Protein AF-A0A369JVW0-F1 (afdb_monomer)

Organism: Hypsizygus marmoreus (NCBI:txid39966)

Sequence (155 aa):
MKMRDWEKFATFSVRFEAEAYETGWNYPALLWALRRALPDRITDILRIAPNPPDYEGFKDLVAQIDRKYWEDKMAEEGDSWRSKWNNPTQKADQRKPVPGAGPSTNRNAKLNTADTEEEQDTQESTLNAVETQEGGRPWIRIPPEEKERRRKEGS

Mean predicted aligned error: 19.98 Å

Nearest PDB structures (foldseek):
  7lga-assembly1_B  TM=9.186E-01  e=9.788E-03  Homo sapiens
  7lga-assembly2_D  TM=9.118E-01  e=1.798E-02  Homo sapiens

Radius of gyration: 30.53 Å; Cα contacts (8 Å, |Δi|>4): 41; chains: 1; bounding box: 72×62×72 Å

Secondary structure (DSSP, 8-state):
----TTS-HHHHHHHHHHHHHHHT--HHHHHHHHHHHS-HHHHHHHTTS---SSHHHHHHHHHHHHHHHHHHHHHHHHHHHHHHH----------PPPP----------------------------------SS--------HHHHHHHHHTT-

Structure (mmCIF, N/CA/C/O backbone):
data_AF-A0A369JVW0-F1
#
_entry.id   AF-A0A369JVW0-F1
#
loop_
_atom_site.group_PDB
_atom_site.id
_atom_site.type_sym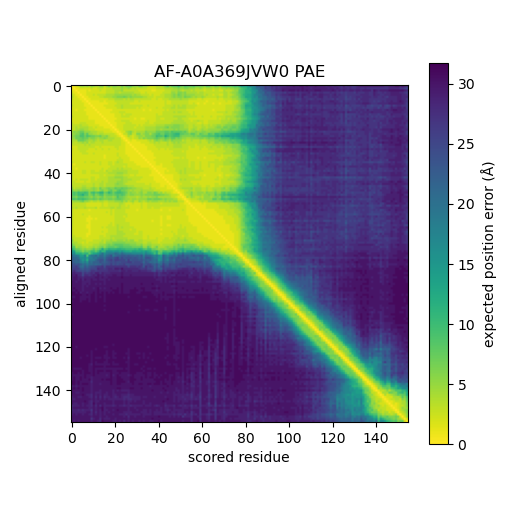bol
_atom_site.label_atom_id
_atom_site.label_alt_id
_atom_site.label_comp_id
_atom_site.label_asym_id
_atom_site.label_entity_id
_atom_site.label_seq_id
_atom_site.pdbx_PDB_ins_code
_atom_site.Cartn_x
_atom_site.Cartn_y
_atom_site.Cartn_z
_atom_site.occupancy
_atom_site.B_iso_or_equiv
_atom_site.auth_seq_id
_atom_site.auth_comp_id
_atom_site.auth_asym_id
_atom_site.auth_atom_id
_atom_site.pdbx_PDB_model_num
ATOM 1 N N . MET A 1 1 ? -11.432 -8.113 3.630 1.00 87.19 1 MET A N 1
ATOM 2 C CA . MET A 1 1 ? -11.089 -7.390 2.386 1.00 87.19 1 MET A CA 1
ATOM 3 C C . MET A 1 1 ? -9.778 -7.906 1.776 1.00 87.19 1 MET A C 1
ATOM 5 O O . MET A 1 1 ? -8.920 -8.339 2.538 1.00 87.19 1 MET A O 1
ATOM 9 N N . LYS A 1 2 ? -9.609 -7.882 0.444 1.00 92.31 2 LYS A N 1
ATOM 10 C CA . LYS A 1 2 ? -8.325 -8.143 -0.245 1.00 92.31 2 LYS A CA 1
ATOM 11 C C . LYS A 1 2 ? -8.115 -7.151 -1.393 1.00 92.31 2 LYS A C 1
ATOM 13 O O . LYS A 1 2 ? -9.087 -6.771 -2.047 1.00 92.31 2 LYS A O 1
ATOM 18 N N . MET A 1 3 ? -6.867 -6.758 -1.620 1.00 94.62 3 MET A N 1
ATOM 19 C CA . MET A 1 3 ? -6.435 -5.944 -2.754 1.00 94.62 3 MET A CA 1
ATOM 20 C C . MET A 1 3 ? -6.351 -6.810 -4.016 1.00 94.62 3 MET A C 1
ATOM 22 O O . MET A 1 3 ? -5.957 -7.974 -3.949 1.00 94.62 3 MET A O 1
ATOM 26 N N . ARG A 1 4 ? -6.752 -6.259 -5.165 1.00 93.31 4 ARG A N 1
ATOM 27 C CA . ARG A 1 4 ? -6.701 -6.968 -6.456 1.00 93.31 4 ARG A CA 1
ATOM 28 C C . ARG A 1 4 ? -5.332 -6.819 -7.125 1.00 93.31 4 ARG A C 1
ATOM 30 O O . ARG A 1 4 ? -4.690 -5.781 -6.994 1.00 93.31 4 ARG A O 1
ATOM 37 N N . ASP A 1 5 ? -4.954 -7.795 -7.950 1.00 90.12 5 ASP A N 1
ATOM 38 C CA . ASP A 1 5 ? -3.657 -7.832 -8.655 1.00 90.12 5 ASP A CA 1
ATOM 39 C C . ASP A 1 5 ? -3.462 -6.759 -9.734 1.00 90.12 5 ASP A C 1
ATOM 41 O O . ASP A 1 5 ? -2.391 -6.646 -10.312 1.00 90.12 5 ASP A O 1
ATOM 45 N N . TRP A 1 6 ? -4.468 -5.950 -10.033 1.00 90.81 6 TRP A N 1
ATOM 46 C CA . TRP A 1 6 ? -4.370 -4.818 -10.964 1.00 90.81 6 TRP A CA 1
ATOM 47 C C . TRP A 1 6 ? -4.733 -3.491 -10.292 1.00 90.81 6 TRP A C 1
ATOM 49 O O . TRP A 1 6 ? -4.632 -2.427 -10.894 1.00 90.81 6 TRP A O 1
ATOM 59 N N . GLU A 1 7 ? -5.168 -3.542 -9.035 1.00 94.38 7 GLU A N 1
ATOM 60 C CA . GLU A 1 7 ? -5.535 -2.362 -8.265 1.00 94.38 7 GLU A CA 1
ATOM 61 C C . GLU A 1 7 ? -4.269 -1.692 -7.726 1.00 94.38 7 GLU A C 1
ATOM 63 O O . GLU A 1 7 ? -3.301 -2.370 -7.378 1.00 94.38 7 GLU A O 1
ATOM 68 N N . LYS A 1 8 ? -4.264 -0.357 -7.679 1.00 94.81 8 LYS A N 1
ATOM 69 C CA . LYS A 1 8 ? -3.187 0.426 -7.062 1.00 94.81 8 LYS A CA 1
ATOM 70 C C . LYS A 1 8 ? -3.413 0.526 -5.561 1.00 94.81 8 LYS A C 1
ATOM 72 O O . LYS A 1 8 ? -4.556 0.672 -5.113 1.00 94.81 8 LYS A O 1
ATOM 77 N N . PHE A 1 9 ? -2.331 0.514 -4.791 1.00 95.62 9 PHE A N 1
ATOM 78 C CA . PHE A 1 9 ? -2.403 0.540 -3.333 1.00 95.62 9 PHE A CA 1
ATOM 79 C C . PHE A 1 9 ? -3.137 1.778 -2.813 1.00 95.62 9 PHE A C 1
ATOM 81 O O . PHE A 1 9 ? -3.965 1.647 -1.925 1.00 95.62 9 PHE A O 1
ATOM 88 N N . ALA A 1 10 ? -2.933 2.948 -3.426 1.00 93.56 10 ALA A N 1
ATOM 89 C CA . ALA A 1 10 ? -3.615 4.186 -3.036 1.00 93.56 10 ALA A CA 1
ATOM 90 C C . ALA A 1 10 ? -5.153 4.094 -3.111 1.00 93.56 10 ALA A C 1
ATOM 92 O O . ALA A 1 10 ? -5.860 4.682 -2.300 1.00 93.56 10 ALA A O 1
ATOM 93 N N . THR A 1 11 ? -5.695 3.348 -4.077 1.00 94.81 11 THR A N 1
ATOM 94 C CA . THR A 1 11 ? -7.147 3.134 -4.182 1.00 94.81 11 THR A CA 1
ATOM 95 C C . THR A 1 11 ? -7.628 2.131 -3.139 1.00 94.81 11 THR A C 1
ATOM 97 O O . THR A 1 11 ? -8.687 2.307 -2.536 1.00 94.81 11 THR A O 1
ATOM 100 N N . PHE A 1 12 ? -6.844 1.077 -2.916 1.00 95.69 12 PHE A N 1
ATOM 101 C CA . PHE A 1 12 ? -7.140 0.074 -1.905 1.00 95.69 12 PHE A CA 1
ATOM 102 C C . PHE A 1 12 ? -7.084 0.655 -0.482 1.00 95.69 12 PHE A C 1
ATOM 104 O O . PHE A 1 12 ? -7.985 0.376 0.305 1.00 95.69 12 PHE A O 1
ATOM 111 N N . SER A 1 13 ? -6.093 1.496 -0.166 1.00 94.56 13 SER A N 1
ATOM 112 C CA . SER A 1 13 ? -5.873 2.049 1.175 1.00 94.56 13 SER A CA 1
ATOM 113 C C . SER A 1 13 ? -7.050 2.895 1.650 1.00 94.56 13 SER A C 1
ATOM 115 O O . SER A 1 13 ? -7.499 2.713 2.772 1.00 94.56 13 SER A O 1
ATOM 117 N N . VAL A 1 14 ? -7.622 3.735 0.781 1.00 93.81 14 VAL A N 1
ATOM 118 C CA . VAL A 1 14 ? -8.811 4.543 1.110 1.00 93.81 14 VAL A CA 1
ATOM 119 C C . VAL A 1 14 ? -9.999 3.654 1.481 1.00 93.81 14 VAL A C 1
ATOM 121 O O . VAL A 1 14 ? -10.697 3.912 2.458 1.00 93.81 14 VAL A O 1
ATOM 124 N N . ARG A 1 15 ? -10.228 2.580 0.717 1.00 93.81 15 ARG A N 1
ATOM 125 C CA . ARG A 1 15 ? -11.334 1.651 0.983 1.00 93.81 15 ARG A CA 1
ATOM 126 C C . ARG A 1 15 ? -11.088 0.833 2.254 1.00 93.81 15 ARG A C 1
ATOM 128 O O . ARG A 1 15 ? -12.022 0.595 3.008 1.00 93.81 15 ARG A O 1
ATOM 135 N N . PHE A 1 16 ? -9.845 0.413 2.477 1.00 93.81 16 PHE A N 1
ATOM 136 C CA . PHE A 1 16 ? -9.443 -0.320 3.673 1.00 93.81 16 PHE A CA 1
ATOM 137 C C . PHE A 1 16 ? -9.597 0.535 4.935 1.00 93.81 16 PHE A C 1
ATOM 139 O O . PHE A 1 16 ? -10.113 0.057 5.938 1.00 93.81 16 PHE A O 1
ATOM 146 N N . GLU A 1 17 ? -9.203 1.807 4.878 1.00 92.12 17 GLU A N 1
ATOM 147 C CA . GLU A 1 17 ? -9.353 2.743 5.994 1.00 92.12 17 GLU A CA 1
ATOM 148 C C . GLU A 1 17 ? -10.820 3.068 6.275 1.00 92.12 17 GLU A C 1
ATOM 150 O O . GLU A 1 17 ? -11.216 3.101 7.436 1.00 92.12 17 GLU A O 1
ATOM 155 N N . ALA A 1 18 ? -11.652 3.221 5.243 1.00 91.88 18 ALA A N 1
ATOM 156 C CA . ALA A 1 18 ? -13.094 3.376 5.432 1.00 91.88 18 ALA A CA 1
ATOM 157 C C . ALA A 1 18 ? -13.700 2.195 6.221 1.00 91.88 18 ALA A C 1
ATOM 159 O O . ALA A 1 18 ? -14.437 2.409 7.179 1.00 91.88 18 ALA A O 1
ATOM 160 N N . GLU A 1 19 ? -13.320 0.956 5.889 1.00 89.75 19 GLU A N 1
ATOM 161 C CA . GLU A 1 19 ? -13.763 -0.255 6.603 1.00 89.75 19 GLU A CA 1
ATOM 162 C C . GLU A 1 19 ? -13.148 -0.353 8.019 1.00 89.75 19 GLU A C 1
ATOM 164 O O . GLU A 1 19 ? -13.786 -0.810 8.972 1.00 89.75 19 GLU A O 1
ATOM 169 N N . ALA A 1 20 ? -11.918 0.134 8.202 1.00 89.69 20 ALA A N 1
ATOM 170 C CA . ALA A 1 20 ? -11.269 0.220 9.510 1.00 89.69 20 ALA A CA 1
ATOM 171 C C . ALA A 1 20 ? -12.021 1.140 10.485 1.00 89.69 20 ALA A C 1
ATOM 173 O O . ALA A 1 20 ? -12.165 0.801 11.664 1.00 89.69 20 ALA A O 1
ATOM 174 N N . TYR A 1 21 ? -12.528 2.277 9.998 1.00 88.00 21 TYR A N 1
ATOM 175 C CA . TYR A 1 21 ? -13.316 3.203 10.813 1.00 88.00 21 TYR A CA 1
ATOM 176 C C . TYR A 1 21 ? -14.634 2.587 11.291 1.00 88.00 21 TYR A C 1
ATOM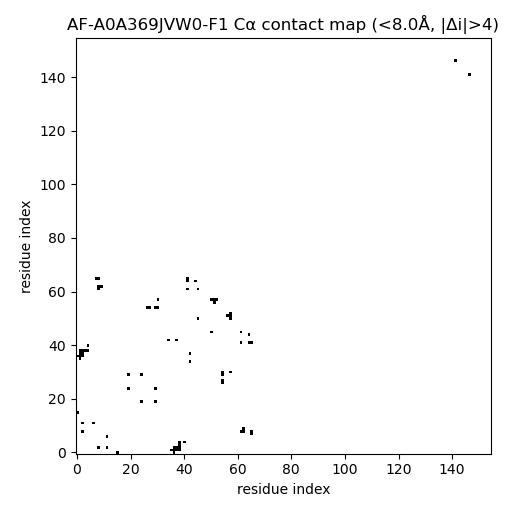 178 O O . TYR A 1 21 ? -15.043 2.838 12.423 1.00 88.00 21 TYR A O 1
ATOM 186 N N . GLU A 1 22 ? -15.276 1.749 10.476 1.00 88.56 22 GLU A N 1
ATOM 187 C CA . GLU A 1 22 ? -16.527 1.076 10.850 1.00 88.56 22 GLU A CA 1
ATOM 188 C C . GLU A 1 22 ? -16.312 -0.045 11.877 1.00 88.56 22 GLU A C 1
ATOM 190 O O . GLU A 1 22 ? -17.171 -0.304 12.720 1.00 88.56 22 GLU A O 1
ATOM 195 N N . THR A 1 23 ? -15.158 -0.713 11.827 1.00 85.44 23 THR A N 1
ATOM 196 C CA . THR A 1 23 ? -14.858 -1.880 12.673 1.00 85.44 23 THR A CA 1
ATOM 197 C C . THR A 1 23 ? -14.242 -1.534 14.029 1.00 85.44 23 THR A C 1
ATOM 199 O O . THR A 1 23 ? -14.234 -2.381 14.926 1.00 85.44 23 THR A O 1
ATOM 202 N N . GLY A 1 24 ? -13.718 -0.315 14.198 1.00 85.69 24 GLY A N 1
ATOM 203 C CA . GLY A 1 24 ? -13.085 0.128 15.444 1.00 85.69 24 GLY A CA 1
ATOM 204 C C . GLY A 1 24 ? -11.793 -0.628 15.782 1.00 85.69 24 GLY A C 1
ATOM 205 O O . GLY A 1 24 ? -11.464 -0.805 16.957 1.00 85.69 24 GLY A O 1
ATOM 206 N N . TRP A 1 25 ? -11.074 -1.132 14.774 1.00 88.75 25 TRP A N 1
ATOM 207 C CA . TRP A 1 25 ? -9.847 -1.900 14.984 1.00 88.75 25 TRP A CA 1
ATOM 208 C C . TRP A 1 25 ? -8.710 -1.059 15.575 1.00 88.75 25 TRP A C 1
ATOM 210 O O . TRP A 1 25 ? -8.510 0.103 15.230 1.00 88.75 25 TRP A O 1
ATOM 220 N N . ASN A 1 26 ? -7.914 -1.686 16.447 1.00 90.19 26 ASN A N 1
ATOM 221 C CA . ASN A 1 26 ? -6.680 -1.095 16.959 1.00 90.19 26 ASN A CA 1
ATOM 222 C C . ASN A 1 26 ? -5.528 -1.218 15.939 1.00 90.19 26 ASN A C 1
ATOM 224 O O . ASN A 1 26 ? -5.581 -2.030 15.012 1.00 90.19 26 ASN A O 1
ATOM 228 N N . TYR A 1 27 ? -4.459 -0.436 16.121 1.00 89.38 27 TYR A N 1
ATOM 229 C CA . TYR A 1 27 ? -3.320 -0.413 15.191 1.00 89.38 27 TYR A CA 1
ATOM 230 C C . TYR A 1 27 ? -2.695 -1.794 14.905 1.00 89.38 27 TYR A C 1
ATOM 232 O O . TYR A 1 27 ? -2.456 -2.091 13.733 1.00 89.38 27 TYR A O 1
ATOM 240 N N . PRO A 1 28 ? -2.468 -2.683 15.895 1.00 90.75 28 PRO A N 1
ATOM 241 C CA . PRO A 1 28 ? -1.961 -4.029 15.617 1.00 90.75 28 PRO A CA 1
ATOM 242 C C . PRO A 1 28 ? -2.903 -4.874 14.751 1.00 90.75 28 PRO A C 1
ATOM 244 O O . PRO A 1 28 ? -2.441 -5.576 13.848 1.00 90.75 28 PRO A O 1
ATOM 247 N N . ALA A 1 29 ? -4.218 -4.798 14.991 1.00 91.81 29 ALA A N 1
ATOM 248 C CA . ALA A 1 29 ? -5.210 -5.502 14.182 1.00 91.81 29 ALA A CA 1
ATOM 249 C C . ALA A 1 29 ? -5.243 -4.966 12.744 1.00 91.81 29 ALA A C 1
ATOM 251 O O . ALA A 1 29 ? -5.281 -5.758 11.801 1.00 91.81 29 ALA A O 1
ATOM 252 N N . LEU A 1 30 ? -5.138 -3.644 12.570 1.00 92.25 30 LEU A N 1
ATOM 253 C CA . LEU A 1 30 ? -5.053 -3.007 11.254 1.00 92.25 30 LEU A CA 1
ATOM 254 C C . LEU A 1 30 ? -3.809 -3.437 10.489 1.00 92.25 30 LEU A C 1
ATOM 256 O O . LEU A 1 30 ? -3.909 -3.830 9.330 1.00 92.25 30 LEU A O 1
ATOM 260 N N . LEU A 1 31 ? -2.649 -3.430 11.144 1.00 92.44 31 LEU A N 1
ATOM 261 C CA . LEU A 1 31 ? -1.397 -3.867 10.537 1.00 92.44 31 LEU A CA 1
ATOM 262 C C . LEU A 1 31 ? -1.465 -5.339 10.106 1.00 92.44 31 LEU A C 1
ATOM 264 O O . LEU A 1 31 ? -1.049 -5.686 8.998 1.00 92.44 31 LEU A O 1
ATOM 268 N N . TRP A 1 32 ? -2.015 -6.209 10.958 1.00 91.75 32 TRP A N 1
ATOM 269 C CA . TRP A 1 32 ? -2.194 -7.624 10.634 1.00 91.75 32 TRP A CA 1
ATOM 270 C C . TRP A 1 32 ? -3.154 -7.830 9.456 1.00 91.75 32 TRP A C 1
ATOM 272 O O . TRP A 1 32 ? -2.848 -8.581 8.525 1.00 91.75 32 TRP A O 1
ATOM 282 N N . ALA A 1 33 ? -4.295 -7.139 9.467 1.00 93.00 33 ALA A N 1
ATOM 283 C CA . ALA A 1 33 ? -5.282 -7.228 8.400 1.00 93.00 33 ALA A CA 1
ATOM 284 C C . ALA A 1 33 ? -4.736 -6.685 7.074 1.00 93.00 33 ALA A C 1
ATOM 286 O O . ALA A 1 33 ? -4.926 -7.320 6.034 1.00 93.00 33 ALA A O 1
ATOM 287 N N . LEU A 1 34 ? -3.997 -5.573 7.120 1.00 93.25 34 LEU A N 1
ATOM 288 C CA . LEU A 1 34 ? -3.349 -4.979 5.960 1.00 93.25 34 LEU A CA 1
ATOM 289 C C . LEU A 1 34 ? -2.352 -5.963 5.344 1.00 93.25 34 LEU A C 1
ATOM 291 O O . LEU A 1 34 ? -2.470 -6.272 4.164 1.00 93.25 34 LEU A O 1
ATOM 295 N N . ARG A 1 35 ? -1.458 -6.561 6.144 1.00 92.69 35 ARG A N 1
ATOM 296 C CA . ARG A 1 35 ? -0.499 -7.585 5.676 1.00 92.69 35 ARG A CA 1
ATOM 297 C C . ARG A 1 35 ? -1.168 -8.754 4.953 1.00 92.69 35 ARG A C 1
ATOM 299 O O . ARG A 1 35 ? -0.628 -9.248 3.970 1.00 92.69 35 ARG A O 1
ATOM 306 N N . ARG A 1 36 ? -2.337 -9.196 5.424 1.00 93.75 36 ARG A N 1
ATOM 307 C CA . ARG A 1 36 ? -3.092 -10.315 4.831 1.00 93.75 36 ARG A CA 1
ATOM 308 C C . ARG A 1 36 ? -3.863 -9.923 3.565 1.00 93.75 36 ARG A C 1
ATOM 310 O O . ARG A 1 36 ? -4.242 -10.796 2.781 1.00 93.75 36 ARG A O 1
ATOM 317 N N . ALA A 1 37 ? -4.150 -8.637 3.397 1.00 94.56 37 ALA A N 1
ATOM 318 C CA . ALA A 1 37 ? -4.935 -8.128 2.283 1.00 94.56 37 ALA A CA 1
ATOM 319 C C . ALA A 1 37 ? -4.094 -7.816 1.036 1.00 94.56 37 ALA A C 1
ATOM 321 O O . ALA A 1 37 ? -4.679 -7.667 -0.036 1.00 94.56 37 ALA A O 1
ATOM 322 N N . LEU A 1 38 ? -2.765 -7.722 1.165 1.00 95.31 38 LEU A N 1
ATOM 323 C CA . LEU A 1 38 ? -1.858 -7.390 0.065 1.00 95.31 38 LEU A CA 1
ATOM 324 C C . LEU A 1 38 ? -1.706 -8.541 -0.947 1.00 95.31 38 LEU A C 1
ATOM 326 O O . LEU A 1 38 ? -1.766 -9.708 -0.556 1.00 95.31 38 LEU A O 1
ATOM 330 N N . PRO A 1 39 ? -1.486 -8.218 -2.235 1.00 95.12 39 PRO A N 1
ATOM 331 C CA . PRO A 1 39 ? -1.213 -9.199 -3.277 1.00 95.12 39 PRO A CA 1
ATOM 332 C C . PRO A 1 39 ? 0.233 -9.701 -3.207 1.00 95.12 39 PRO A C 1
ATOM 334 O O . PRO A 1 39 ? 1.128 -9.002 -2.713 1.00 95.12 39 PRO A O 1
ATOM 337 N N . ASP A 1 40 ? 0.474 -10.878 -3.787 1.00 93.19 40 ASP A N 1
ATOM 338 C CA . ASP A 1 40 ? 1.763 -11.572 -3.694 1.00 93.19 40 ASP A CA 1
ATOM 339 C C . ASP A 1 40 ? 2.931 -10.704 -4.180 1.00 93.19 40 ASP A C 1
ATOM 341 O O . ASP A 1 40 ? 3.944 -10.614 -3.487 1.00 93.19 40 ASP A O 1
ATOM 345 N N . ARG A 1 41 ? 2.729 -9.928 -5.261 1.00 92.69 41 ARG A N 1
ATOM 346 C CA . ARG A 1 41 ? 3.731 -8.999 -5.825 1.00 92.69 41 ARG A CA 1
ATOM 347 C C . ARG A 1 41 ? 4.323 -8.027 -4.798 1.00 92.69 41 ARG A C 1
ATOM 349 O O . ARG A 1 41 ? 5.481 -7.643 -4.910 1.00 92.69 41 ARG A O 1
ATOM 356 N N . ILE A 1 42 ? 3.524 -7.603 -3.816 1.00 94.00 42 ILE A N 1
ATOM 357 C CA . ILE A 1 42 ? 3.971 -6.705 -2.747 1.00 94.00 42 ILE A CA 1
ATOM 358 C C . ILE A 1 42 ? 4.551 -7.540 -1.608 1.00 94.00 42 ILE A C 1
ATOM 360 O O . ILE A 1 42 ? 5.612 -7.210 -1.078 1.00 94.00 42 ILE A O 1
ATOM 364 N N . THR A 1 43 ? 3.883 -8.637 -1.233 1.00 93.50 43 THR A N 1
ATOM 365 C CA . THR A 1 43 ? 4.330 -9.472 -0.109 1.00 93.50 43 THR A CA 1
ATOM 366 C C . THR A 1 43 ? 5.696 -10.111 -0.342 1.00 93.50 43 THR A C 1
ATOM 368 O O . THR A 1 43 ? 6.459 -10.240 0.612 1.00 93.50 43 THR A O 1
ATOM 371 N N . ASP A 1 44 ? 6.040 -10.454 -1.583 1.00 93.19 44 ASP A N 1
ATOM 372 C CA . ASP A 1 44 ? 7.335 -11.042 -1.921 1.00 93.19 44 ASP A CA 1
ATOM 373 C C . ASP A 1 44 ? 8.479 -10.051 -1.690 1.00 93.19 44 ASP A C 1
ATOM 375 O O . ASP A 1 44 ? 9.511 -10.415 -1.130 1.00 93.19 44 ASP A O 1
ATOM 379 N N . ILE A 1 45 ? 8.270 -8.775 -2.021 1.00 92.06 45 ILE A N 1
ATOM 380 C CA . ILE A 1 45 ? 9.251 -7.709 -1.776 1.00 92.06 45 ILE A CA 1
ATOM 381 C C . ILE A 1 45 ? 9.326 -7.390 -0.276 1.00 92.06 45 ILE A C 1
ATOM 383 O O . ILE A 1 45 ? 10.416 -7.227 0.277 1.00 92.06 45 ILE A O 1
ATOM 387 N N . LEU A 1 46 ? 8.182 -7.380 0.417 1.00 92.50 46 LEU A N 1
ATOM 388 C CA . LEU A 1 46 ? 8.123 -7.156 1.865 1.00 92.50 46 LEU A CA 1
ATOM 389 C C . LEU A 1 46 ? 8.872 -8.214 2.687 1.00 92.50 46 LEU A C 1
ATOM 391 O O . LEU A 1 46 ? 9.269 -7.918 3.810 1.00 92.50 46 LEU A O 1
ATOM 395 N N . ARG A 1 47 ? 9.081 -9.431 2.163 1.00 90.62 47 ARG A N 1
ATOM 396 C CA . ARG A 1 47 ? 9.884 -10.464 2.849 1.00 90.62 47 ARG A CA 1
ATOM 397 C C . ARG A 1 47 ? 11.357 -10.083 2.981 1.00 90.62 47 ARG A C 1
ATOM 399 O O . ARG A 1 47 ? 12.026 -10.588 3.876 1.00 90.62 47 ARG A O 1
ATOM 406 N N . ILE A 1 48 ? 11.852 -9.242 2.076 1.00 92.44 48 ILE A N 1
ATOM 407 C CA . ILE A 1 48 ? 13.263 -8.846 1.992 1.00 92.44 48 ILE A CA 1
ATOM 408 C C . ILE A 1 48 ? 13.454 -7.416 2.526 1.00 92.44 48 ILE A C 1
ATOM 410 O O . ILE A 1 48 ? 14.540 -7.058 2.978 1.00 92.44 48 ILE A O 1
ATOM 414 N N . ALA A 1 49 ? 12.401 -6.596 2.501 1.00 90.38 49 ALA A N 1
ATOM 415 C CA . ALA A 1 49 ? 12.434 -5.228 2.998 1.00 90.38 49 ALA A CA 1
ATOM 416 C C . ALA A 1 49 ? 12.510 -5.156 4.540 1.00 90.38 49 ALA A C 1
ATOM 418 O O . ALA A 1 49 ? 11.960 -6.016 5.237 1.00 90.38 49 ALA A O 1
ATOM 419 N N . PRO A 1 50 ? 13.143 -4.106 5.102 1.00 88.50 50 PRO A N 1
ATOM 420 C CA . PRO A 1 50 ? 13.081 -3.842 6.535 1.00 88.50 50 PRO A CA 1
ATOM 421 C C . PRO A 1 50 ? 11.625 -3.634 6.963 1.00 88.50 50 PRO A C 1
ATOM 423 O O . PRO A 1 50 ? 10.880 -2.897 6.320 1.00 88.50 50 PRO A O 1
ATOM 426 N N . ASN A 1 51 ? 11.217 -4.298 8.047 1.00 87.50 51 ASN A N 1
ATOM 427 C CA . ASN A 1 51 ? 9.831 -4.291 8.498 1.00 87.50 51 ASN A CA 1
ATOM 428 C C . ASN A 1 51 ? 9.594 -3.177 9.531 1.00 87.50 51 ASN A C 1
ATOM 430 O O . ASN A 1 51 ? 10.084 -3.298 10.657 1.00 87.50 51 ASN A O 1
ATOM 434 N N . PRO A 1 52 ? 8.860 -2.109 9.187 1.00 88.38 52 PRO A N 1
ATOM 435 C CA . PRO A 1 52 ? 8.554 -1.046 10.132 1.00 88.38 52 PRO A CA 1
ATOM 436 C C . PRO A 1 52 ? 7.630 -1.554 11.258 1.00 88.38 52 PRO A C 1
ATOM 438 O O . PRO A 1 52 ? 6.728 -2.361 10.999 1.00 88.38 52 PRO A O 1
ATOM 441 N N . PRO A 1 53 ? 7.835 -1.097 12.509 1.00 83.94 53 PRO A N 1
ATOM 442 C CA . PRO A 1 53 ? 6.974 -1.459 13.636 1.00 83.94 53 PRO A CA 1
ATOM 443 C C . PRO A 1 53 ? 5.622 -0.730 13.602 1.00 83.94 53 PRO A C 1
ATOM 445 O O . PRO A 1 53 ? 4.637 -1.235 14.140 1.00 83.94 53 PRO A O 1
ATOM 448 N N . ASP A 1 54 ? 5.571 0.430 12.946 1.00 90.44 54 ASP A N 1
ATOM 449 C CA . ASP A 1 54 ? 4.415 1.318 12.937 1.00 90.44 54 ASP A CA 1
ATOM 450 C C . ASP A 1 54 ? 3.511 1.084 11.724 1.00 90.44 54 ASP A C 1
ATOM 452 O O . ASP A 1 54 ? 3.970 0.774 10.621 1.00 90.44 54 ASP A O 1
ATOM 456 N N . TYR A 1 55 ? 2.207 1.290 11.918 1.00 90.25 55 TYR A N 1
ATOM 457 C CA . TYR A 1 55 ? 1.207 1.140 10.860 1.00 90.25 55 TYR A CA 1
ATOM 458 C C . TYR A 1 55 ? 1.441 2.108 9.691 1.00 90.25 55 TYR A C 1
ATOM 460 O O . TYR A 1 55 ? 1.426 1.686 8.536 1.00 90.25 55 TYR A O 1
ATOM 468 N N . GLU A 1 56 ? 1.719 3.381 9.982 1.00 92.25 56 GLU A N 1
ATOM 469 C CA . GLU A 1 56 ? 1.981 4.384 8.942 1.00 92.25 56 GLU A CA 1
ATOM 470 C C . GLU A 1 56 ? 3.272 4.081 8.177 1.00 92.25 56 GLU A C 1
ATOM 472 O O . GLU A 1 56 ? 3.267 4.061 6.949 1.00 92.25 56 GLU A O 1
ATOM 477 N N . GLY A 1 57 ? 4.348 3.704 8.877 1.00 92.94 57 GLY A N 1
ATOM 478 C CA . GLY A 1 57 ? 5.590 3.290 8.218 1.00 92.94 57 GLY A CA 1
ATOM 479 C C . GLY A 1 57 ? 5.388 2.078 7.304 1.00 92.94 57 GLY A C 1
ATOM 480 O O . GLY A 1 57 ? 5.962 2.006 6.216 1.00 92.94 57 GLY A O 1
ATOM 481 N N . PHE A 1 58 ? 4.527 1.137 7.705 1.00 93.69 58 PHE A N 1
ATOM 482 C CA . PHE A 1 58 ? 4.173 -0.006 6.867 1.00 93.69 58 PHE A CA 1
ATOM 483 C C . PHE A 1 58 ? 3.364 0.406 5.631 1.00 93.69 58 PHE A C 1
ATOM 485 O O . PHE A 1 58 ? 3.650 -0.078 4.535 1.00 93.69 58 PHE A O 1
ATOM 492 N N . LYS A 1 59 ? 2.395 1.318 5.771 1.00 94.88 59 LYS A N 1
ATOM 493 C CA . LYS A 1 59 ? 1.652 1.874 4.629 1.00 94.88 59 LYS A CA 1
ATOM 494 C C . LYS A 1 59 ? 2.572 2.575 3.637 1.00 94.88 59 LYS A C 1
ATOM 496 O O . LYS A 1 59 ? 2.449 2.331 2.437 1.00 94.88 59 LYS A O 1
ATOM 501 N N . ASP A 1 60 ? 3.493 3.401 4.121 1.00 94.62 60 ASP A N 1
ATOM 502 C CA . ASP A 1 60 ? 4.432 4.132 3.272 1.00 94.62 60 ASP A CA 1
ATOM 503 C C . ASP A 1 60 ? 5.349 3.184 2.500 1.00 94.62 60 ASP A C 1
ATOM 505 O O . ASP A 1 60 ? 5.548 3.356 1.295 1.00 94.62 60 ASP A O 1
ATOM 509 N N . LEU A 1 61 ? 5.862 2.144 3.165 1.00 95.00 61 LEU A N 1
ATOM 510 C CA . LEU A 1 61 ? 6.670 1.113 2.516 1.00 95.00 61 LEU A CA 1
ATOM 511 C C . LEU A 1 61 ? 5.880 0.400 1.413 1.00 95.00 61 LEU A C 1
ATOM 513 O O . LEU A 1 61 ? 6.365 0.246 0.292 1.00 95.00 61 LEU A O 1
ATOM 517 N N . VAL A 1 62 ? 4.645 -0.004 1.707 1.00 95.44 62 VAL A N 1
ATOM 518 C CA . VAL A 1 62 ? 3.770 -0.659 0.729 1.00 95.44 62 VAL A CA 1
ATOM 519 C C . VAL A 1 62 ? 3.473 0.264 -0.456 1.00 95.44 62 VAL A C 1
ATOM 521 O O . VAL A 1 62 ? 3.530 -0.178 -1.604 1.00 95.44 62 VAL A O 1
ATOM 524 N N . ALA A 1 63 ? 3.206 1.545 -0.202 1.00 95.31 63 ALA A N 1
ATOM 525 C CA . ALA A 1 63 ? 2.957 2.533 -1.245 1.00 95.31 63 ALA A CA 1
ATOM 526 C C . ALA A 1 63 ? 4.180 2.743 -2.152 1.00 95.31 63 ALA A C 1
ATOM 528 O O . ALA A 1 63 ? 4.024 2.878 -3.366 1.00 95.31 63 ALA A O 1
ATOM 529 N N . GLN A 1 64 ? 5.390 2.744 -1.584 1.00 95.44 64 GLN A N 1
ATOM 530 C CA . GLN A 1 64 ? 6.637 2.832 -2.349 1.00 95.44 64 GLN A CA 1
ATOM 531 C C . GLN A 1 64 ? 6.851 1.602 -3.235 1.00 95.44 64 GLN A C 1
ATOM 533 O O . GLN A 1 64 ? 7.172 1.748 -4.415 1.00 95.44 64 GLN A O 1
ATOM 538 N N . ILE A 1 65 ? 6.629 0.403 -2.691 1.00 95.12 65 ILE A N 1
ATOM 539 C CA . ILE A 1 65 ? 6.743 -0.852 -3.445 1.00 95.12 65 ILE A CA 1
ATOM 540 C C . ILE A 1 65 ? 5.748 -0.873 -4.609 1.00 95.12 65 ILE A C 1
ATOM 542 O O . ILE A 1 65 ? 6.132 -1.167 -5.741 1.00 95.12 65 ILE A O 1
ATOM 546 N N . ASP A 1 66 ? 4.482 -0.535 -4.350 1.00 95.31 66 ASP A N 1
ATOM 547 C CA . ASP A 1 66 ? 3.447 -0.518 -5.387 1.00 95.31 66 ASP A CA 1
ATOM 548 C C . ASP A 1 66 ? 3.756 0.519 -6.470 1.00 95.31 66 ASP A C 1
ATOM 550 O O . ASP A 1 66 ? 3.639 0.224 -7.658 1.00 95.31 66 ASP A O 1
ATOM 554 N N . ARG A 1 67 ? 4.217 1.715 -6.082 1.00 94.75 67 ARG A N 1
ATOM 555 C CA . ARG A 1 67 ? 4.632 2.751 -7.033 1.00 94.75 67 ARG A CA 1
ATOM 556 C C . ARG A 1 67 ? 5.731 2.244 -7.960 1.00 94.75 67 ARG A C 1
ATOM 558 O O . ARG A 1 67 ? 5.556 2.320 -9.173 1.00 94.75 67 ARG A O 1
ATOM 565 N N . LYS A 1 68 ? 6.803 1.686 -7.395 1.00 94.38 68 LYS A N 1
ATOM 566 C CA . LYS A 1 68 ? 7.925 1.159 -8.174 1.00 94.38 68 LYS A CA 1
ATOM 567 C C . LYS A 1 68 ? 7.479 0.052 -9.129 1.00 94.38 68 LYS A C 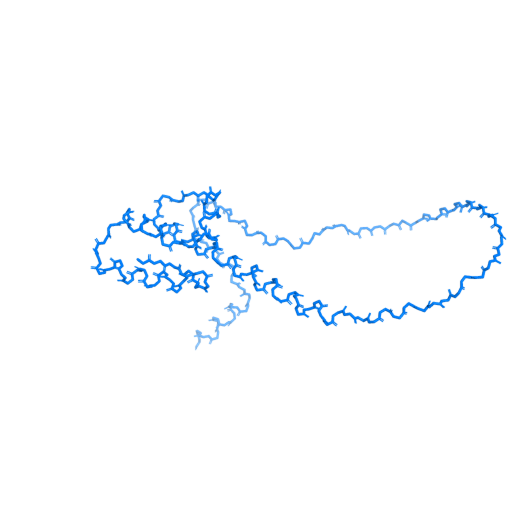1
ATOM 569 O O . LYS A 1 68 ? 7.838 0.075 -10.296 1.00 94.38 68 LYS A O 1
ATOM 574 N N . TYR A 1 69 ? 6.629 -0.865 -8.663 1.00 93.94 69 TYR A N 1
ATOM 575 C CA . TYR A 1 69 ? 6.066 -1.917 -9.513 1.00 93.94 69 TYR A CA 1
ATOM 576 C C . TYR A 1 69 ? 5.345 -1.347 -10.744 1.00 93.94 69 TYR A C 1
ATOM 578 O O . TYR A 1 69 ? 5.523 -1.841 -11.857 1.00 93.94 69 TYR A O 1
ATOM 586 N N . TRP A 1 70 ? 4.533 -0.302 -10.558 1.00 93.25 70 TRP A N 1
ATOM 587 C CA . TRP A 1 70 ? 3.824 0.331 -11.669 1.00 93.25 70 TRP A CA 1
ATOM 588 C C . TRP A 1 70 ? 4.745 1.142 -12.576 1.00 93.25 70 TRP A C 1
ATOM 590 O O . TRP A 1 70 ? 4.526 1.146 -13.781 1.00 93.25 70 TRP A O 1
ATOM 600 N N . GLU A 1 71 ? 5.760 1.806 -12.030 1.00 93.00 71 GLU A N 1
ATOM 601 C CA . GLU A 1 71 ? 6.784 2.497 -12.822 1.00 93.00 71 GLU A CA 1
ATOM 602 C C . GLU A 1 71 ? 7.543 1.508 -13.717 1.00 93.00 71 GLU A C 1
ATOM 604 O O . GLU A 1 71 ? 7.621 1.724 -14.927 1.00 93.00 71 GLU A O 1
ATOM 609 N N . ASP A 1 72 ? 7.987 0.380 -13.156 1.00 91.69 72 ASP A N 1
ATOM 610 C CA . ASP A 1 72 ? 8.673 -0.688 -13.890 1.00 91.69 72 ASP A CA 1
ATOM 611 C C . ASP A 1 72 ? 7.767 -1.285 -14.982 1.00 91.69 72 ASP A C 1
ATOM 613 O O . ASP A 1 72 ? 8.194 -1.484 -16.121 1.00 91.69 72 ASP A O 1
ATOM 617 N N . LYS A 1 73 ? 6.481 -1.510 -14.671 1.00 89.62 73 LYS A N 1
ATOM 618 C CA . LYS A 1 73 ? 5.497 -1.998 -15.649 1.00 89.62 73 LYS A CA 1
ATOM 619 C C . LYS A 1 73 ? 5.276 -1.030 -16.809 1.00 89.62 73 LYS A C 1
ATOM 621 O O . LYS A 1 73 ? 5.209 -1.457 -17.959 1.00 89.62 73 LYS A O 1
ATOM 626 N N . MET A 1 74 ? 5.174 0.264 -16.518 1.00 87.94 74 MET A N 1
ATOM 627 C CA . MET A 1 74 ? 4.983 1.295 -17.542 1.00 87.94 74 MET A CA 1
ATOM 628 C C . MET A 1 74 ? 6.235 1.467 -18.410 1.00 87.94 74 MET A C 1
ATOM 630 O O . MET A 1 74 ? 6.111 1.725 -19.607 1.00 87.94 74 MET A O 1
ATOM 634 N N . ALA A 1 75 ? 7.429 1.298 -17.833 1.00 87.00 75 ALA A N 1
ATOM 635 C CA . ALA A 1 75 ? 8.685 1.307 -18.579 1.00 87.00 75 ALA A CA 1
ATOM 636 C C . ALA A 1 75 ? 8.778 0.114 -19.548 1.00 87.00 75 ALA A C 1
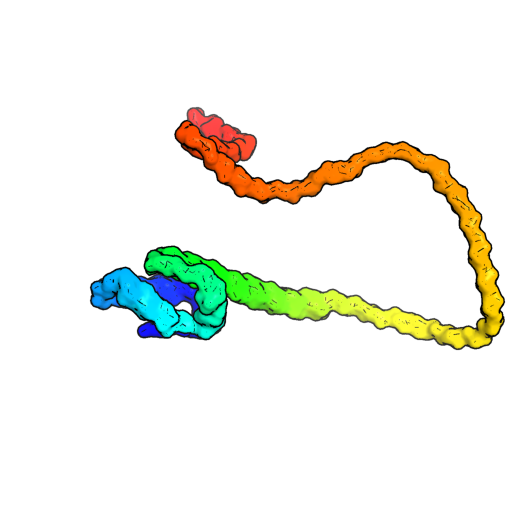ATOM 638 O O . ALA A 1 75 ? 9.045 0.313 -20.733 1.00 87.00 75 ALA A O 1
ATOM 639 N N . GLU A 1 76 ? 8.462 -1.100 -19.081 1.00 84.38 76 GLU A N 1
ATOM 640 C CA . GLU A 1 76 ? 8.436 -2.323 -19.902 1.00 84.38 76 GLU A CA 1
ATOM 641 C C . GLU A 1 76 ? 7.463 -2.193 -21.091 1.00 84.38 76 GLU A C 1
ATOM 643 O O . GLU A 1 76 ? 7.802 -2.499 -22.240 1.00 84.38 76 GLU A O 1
ATOM 648 N N . GLU A 1 77 ? 6.255 -1.682 -20.838 1.00 79.44 77 GLU A N 1
ATOM 649 C CA . GLU A 1 77 ? 5.267 -1.446 -21.891 1.00 79.44 77 GLU A CA 1
ATOM 650 C C . GLU A 1 77 ? 5.710 -0.332 -22.854 1.00 79.44 77 GLU A C 1
ATOM 652 O O . GLU A 1 77 ? 5.562 -0.483 -24.071 1.00 79.44 77 GLU A O 1
ATOM 657 N N . GLY A 1 78 ? 6.296 0.757 -22.348 1.00 65.94 78 GLY A N 1
ATOM 658 C CA . GLY A 1 78 ? 6.785 1.888 -23.143 1.00 65.94 78 GLY A CA 1
ATOM 659 C C . GLY A 1 78 ? 7.950 1.538 -24.080 1.00 65.94 78 GLY A C 1
ATOM 660 O O . GLY A 1 78 ? 7.959 1.958 -25.245 1.00 65.94 78 GLY A O 1
ATOM 661 N N . ASP A 1 79 ? 8.889 0.709 -23.621 1.00 59.53 79 ASP A N 1
ATOM 662 C CA . ASP A 1 79 ? 10.017 0.227 -24.428 1.00 59.53 79 ASP A CA 1
ATOM 663 C C . ASP A 1 79 ? 9.575 -0.742 -25.533 1.00 59.53 79 ASP A C 1
ATOM 665 O O . ASP A 1 79 ? 10.177 -0.774 -26.616 1.00 59.53 79 ASP A O 1
ATOM 669 N N . SER A 1 80 ? 8.473 -1.472 -25.326 1.00 58.22 80 SER A N 1
ATOM 670 C CA . SER A 1 80 ? 7.894 -2.346 -26.354 1.00 58.22 80 SER A CA 1
ATOM 671 C C . SER A 1 80 ? 7.404 -1.561 -27.581 1.00 58.22 80 SER A C 1
ATOM 673 O O . SER A 1 80 ? 7.583 -2.003 -28.722 1.00 58.22 80 SER A O 1
ATOM 675 N N . TRP A 1 81 ? 6.868 -0.349 -27.380 1.00 52.09 81 TRP A N 1
ATOM 676 C CA . TRP A 1 81 ? 6.483 0.535 -28.480 1.00 52.09 81 TRP A CA 1
ATOM 677 C C . TRP A 1 81 ? 7.716 1.134 -29.155 1.00 52.09 81 TRP A C 1
ATOM 679 O O . TRP A 1 81 ? 7.809 1.101 -30.382 1.00 52.09 81 TRP A O 1
ATOM 689 N N . ARG A 1 82 ? 8.700 1.618 -28.386 1.00 53.31 82 ARG A N 1
ATOM 690 C CA . ARG A 1 82 ? 9.912 2.269 -28.928 1.00 53.31 82 ARG A CA 1
ATOM 691 C C . ARG A 1 82 ? 10.767 1.327 -29.780 1.00 53.31 82 ARG A C 1
ATOM 693 O O . ARG A 1 82 ? 11.303 1.736 -30.810 1.00 53.31 82 ARG A O 1
ATOM 700 N N . SER A 1 83 ? 10.827 0.054 -29.397 1.00 55.28 83 SER A N 1
ATOM 701 C CA . SER A 1 83 ? 11.560 -0.996 -30.117 1.00 55.28 83 SER A CA 1
ATOM 702 C C . SER A 1 83 ? 10.925 -1.350 -31.469 1.00 55.28 83 SER A C 1
ATOM 704 O O . SER A 1 83 ? 11.614 -1.805 -32.379 1.00 55.28 83 SER A O 1
ATOM 706 N N . LYS A 1 84 ? 9.618 -1.105 -31.641 1.00 52.88 84 LYS A N 1
ATOM 707 C CA . LYS A 1 84 ? 8.890 -1.379 -32.890 1.00 52.88 84 LYS A CA 1
ATOM 708 C C . LYS A 1 84 ? 9.089 -0.296 -33.960 1.00 52.88 84 LYS A C 1
ATOM 710 O O . LYS A 1 84 ? 8.938 -0.585 -35.144 1.00 52.88 84 LYS A O 1
ATOM 715 N N . TRP A 1 85 ? 9.457 0.923 -33.557 1.00 54.84 85 TRP A N 1
ATOM 716 C CA . TRP A 1 85 ? 9.682 2.062 -34.461 1.00 54.84 85 TRP A CA 1
ATOM 717 C C . TRP A 1 85 ? 11.152 2.268 -34.856 1.00 54.84 85 TRP A C 1
ATOM 719 O O . TRP A 1 85 ? 11.420 2.888 -35.880 1.00 54.84 85 TRP A O 1
ATOM 729 N N . ASN A 1 86 ? 12.105 1.707 -34.105 1.00 55.31 86 ASN A N 1
ATOM 730 C CA . ASN A 1 86 ? 13.545 1.869 -34.347 1.00 55.31 86 ASN A CA 1
ATOM 731 C C . ASN A 1 86 ? 14.170 0.743 -35.183 1.00 55.31 86 ASN A C 1
ATOM 733 O O . ASN A 1 86 ? 15.336 0.408 -34.988 1.00 55.31 86 ASN A O 1
ATOM 737 N N . ASN A 1 87 ? 13.431 0.177 -36.139 1.00 50.12 87 ASN A N 1
ATOM 738 C CA . ASN A 1 87 ? 13.995 -0.771 -37.097 1.00 50.12 87 ASN A CA 1
ATOM 739 C C . ASN A 1 87 ? 14.196 -0.082 -38.462 1.00 50.12 87 ASN A C 1
ATOM 741 O O . ASN A 1 87 ? 13.382 -0.273 -39.371 1.00 50.12 87 ASN A O 1
ATOM 745 N N . PRO A 1 88 ? 15.244 0.748 -38.661 1.00 53.09 88 PRO A N 1
ATOM 746 C CA . PRO A 1 88 ? 15.652 1.084 -40.009 1.00 53.09 88 PRO A CA 1
ATOM 747 C C . PRO A 1 88 ? 16.178 -0.205 -40.628 1.00 53.09 88 PRO A C 1
ATOM 749 O O . PRO A 1 88 ? 17.245 -0.694 -40.272 1.00 53.09 88 PRO A O 1
ATOM 752 N N . THR A 1 89 ? 15.373 -0.770 -41.523 1.00 54.31 89 THR A N 1
ATOM 753 C CA . THR A 1 89 ? 15.729 -1.789 -42.509 1.00 54.31 89 THR A CA 1
ATOM 754 C C . THR A 1 89 ? 17.233 -1.758 -42.809 1.00 54.31 89 THR A C 1
ATOM 756 O O . THR A 1 89 ? 17.691 -0.936 -43.605 1.00 54.31 89 THR A O 1
ATOM 759 N N . GLN A 1 90 ? 18.020 -2.632 -42.173 1.00 53.75 90 GLN A N 1
ATOM 760 C CA . GLN A 1 90 ? 19.395 -2.871 -42.590 1.00 53.75 90 GLN A CA 1
ATOM 761 C C . GLN A 1 90 ? 19.316 -3.556 -43.954 1.00 53.75 90 GLN A C 1
ATOM 763 O O . GLN A 1 90 ? 19.269 -4.780 -44.064 1.00 53.75 90 GLN A O 1
ATOM 768 N N . LYS A 1 91 ? 19.283 -2.760 -45.026 1.00 51.09 91 LYS A N 1
ATOM 769 C CA . LYS A 1 91 ? 19.716 -3.233 -46.337 1.00 51.09 91 LYS A CA 1
ATOM 770 C C . LYS A 1 91 ? 21.226 -3.427 -46.243 1.00 51.09 91 LYS A C 1
ATOM 772 O O . LYS A 1 91 ? 21.997 -2.532 -46.570 1.00 51.09 91 LYS A O 1
ATOM 777 N N . ALA A 1 92 ? 21.634 -4.587 -45.736 1.00 54.38 92 ALA A N 1
ATOM 778 C CA . ALA A 1 92 ? 22.977 -5.093 -45.936 1.00 54.38 92 ALA A CA 1
ATOM 779 C C . ALA A 1 92 ? 23.150 -5.303 -47.446 1.00 54.38 92 ALA A C 1
ATOM 781 O O . ALA A 1 92 ? 22.615 -6.244 -48.034 1.00 54.38 92 ALA A O 1
ATOM 782 N N . ASP A 1 93 ? 23.825 -4.345 -48.072 1.00 48.69 93 ASP A N 1
ATOM 783 C CA . ASP A 1 93 ? 24.308 -4.391 -49.444 1.00 48.69 93 ASP A CA 1
ATOM 784 C C . ASP A 1 93 ? 25.204 -5.637 -49.567 1.00 48.69 93 ASP A C 1
ATOM 786 O O . ASP A 1 93 ? 26.337 -5.665 -49.082 1.00 48.69 93 ASP A O 1
ATOM 790 N N . GLN A 1 94 ? 24.657 -6.726 -50.120 1.00 51.91 94 GLN A N 1
ATOM 791 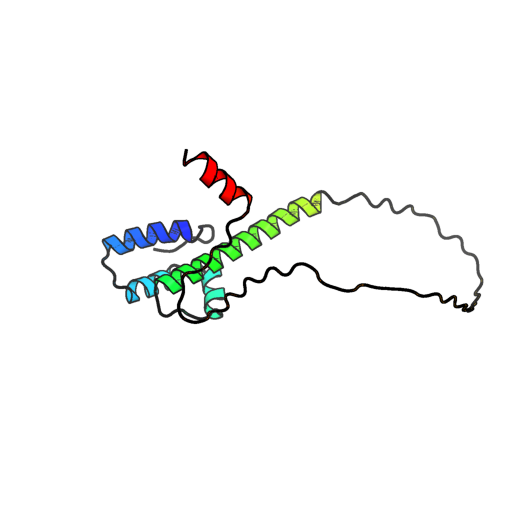C CA . GLN A 1 94 ? 25.409 -7.943 -50.418 1.00 51.91 94 GLN A CA 1
ATOM 792 C C . GLN A 1 94 ? 26.389 -7.652 -51.559 1.00 51.91 94 GLN A C 1
ATOM 794 O O . GLN A 1 94 ? 26.151 -7.989 -52.722 1.00 51.91 94 GLN A O 1
ATOM 799 N N . ARG A 1 95 ? 27.528 -7.041 -51.234 1.00 49.75 95 ARG A N 1
ATOM 800 C CA . ARG A 1 95 ? 28.681 -7.032 -52.131 1.00 49.75 95 ARG A CA 1
ATOM 801 C C . ARG A 1 95 ? 29.394 -8.376 -52.018 1.00 49.75 95 ARG A C 1
ATOM 803 O O . ARG A 1 95 ? 29.955 -8.726 -50.986 1.00 49.75 95 ARG A O 1
ATOM 810 N N . LYS A 1 96 ? 29.310 -9.135 -53.110 1.00 50.53 96 LYS A N 1
ATOM 811 C CA . LYS A 1 96 ? 2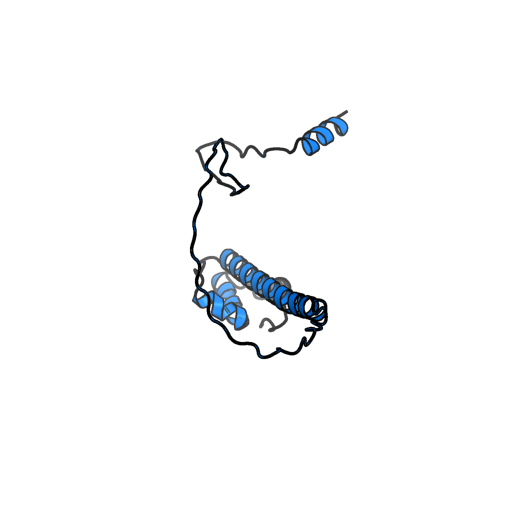9.972 -10.424 -53.352 1.00 50.53 96 LYS A CA 1
ATOM 812 C C . LYS A 1 96 ? 31.463 -10.374 -52.959 1.00 50.53 96 LYS A C 1
ATOM 814 O O . LYS A 1 96 ? 32.139 -9.434 -53.378 1.00 50.53 96 LYS A O 1
ATOM 819 N N . PRO A 1 97 ? 32.017 -11.378 -52.257 1.00 45.19 97 PRO A N 1
ATOM 820 C CA . PRO A 1 97 ? 33.462 -11.491 -52.099 1.00 45.19 97 PRO A CA 1
ATOM 821 C C . PRO A 1 97 ? 34.101 -11.981 -53.410 1.00 45.19 97 PRO A C 1
ATOM 823 O O . PRO A 1 97 ? 33.713 -13.009 -53.963 1.00 45.19 97 PRO A O 1
ATOM 826 N N . VAL A 1 98 ? 35.080 -11.227 -53.911 1.00 56.03 98 VAL A N 1
ATOM 827 C CA . VAL A 1 98 ? 35.995 -11.640 -54.989 1.00 56.03 98 VAL A CA 1
ATOM 828 C C . VAL A 1 98 ? 37.138 -12.447 -54.351 1.00 56.03 98 VAL A C 1
ATOM 830 O O . VAL A 1 98 ? 37.684 -11.989 -53.347 1.00 56.03 98 VAL A O 1
ATOM 833 N N . PRO A 1 99 ? 37.530 -13.623 -54.880 1.00 45.03 99 PRO A N 1
ATOM 834 C CA . PRO A 1 99 ? 38.630 -14.402 -54.325 1.00 45.03 99 PRO A CA 1
ATOM 835 C C . PRO A 1 99 ? 39.964 -13.896 -54.894 1.00 45.03 99 PRO A C 1
ATOM 837 O O . PRO A 1 99 ? 40.168 -13.902 -56.106 1.00 45.03 99 PRO A O 1
ATOM 840 N N . GLY A 1 100 ? 40.884 -13.465 -54.032 1.00 38.69 100 GLY A N 1
ATOM 841 C CA . GLY A 1 100 ? 42.219 -13.029 -54.446 1.00 38.69 100 GLY A CA 1
ATOM 842 C C . GLY A 1 100 ? 43.210 -13.073 -53.288 1.00 38.69 100 GLY A C 1
ATOM 843 O O . GLY A 1 100 ? 43.004 -12.433 -52.265 1.00 38.69 100 GLY A O 1
ATOM 844 N N . ALA A 1 101 ? 44.247 -13.889 -53.450 1.00 37.47 101 ALA A N 1
ATOM 845 C CA . ALA A 1 101 ? 45.212 -14.303 -52.442 1.00 37.47 101 ALA A CA 1
ATOM 846 C C . ALA A 1 101 ? 46.266 -13.236 -52.083 1.00 37.47 101 ALA A C 1
ATOM 848 O O . ALA A 1 101 ? 46.679 -12.457 -52.938 1.00 37.47 101 ALA A O 1
ATOM 849 N N . GLY A 1 102 ? 46.786 -13.305 -50.848 1.00 38.69 102 GLY A N 1
ATOM 850 C CA . GLY A 1 102 ? 48.091 -12.744 -50.471 1.00 38.69 102 GLY A CA 1
ATOM 851 C C . GLY A 1 102 ? 48.172 -12.207 -49.032 1.00 38.69 102 GLY A C 1
ATOM 852 O O . GLY A 1 102 ? 47.399 -11.313 -48.692 1.00 38.69 102 GLY A O 1
ATOM 853 N N . PRO A 1 103 ? 49.097 -12.694 -48.178 1.00 49.69 103 PRO A N 1
ATOM 854 C CA . PRO A 1 103 ? 49.320 -12.150 -46.842 1.00 49.6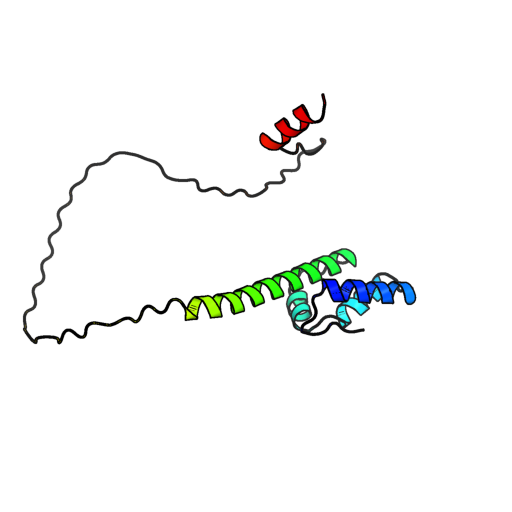9 103 PRO A CA 1
ATOM 855 C C . PRO A 1 103 ? 50.382 -11.042 -46.892 1.00 49.69 103 PRO A C 1
ATOM 857 O O . PRO A 1 103 ? 51.439 -11.221 -47.491 1.00 49.69 103 PRO A O 1
ATOM 860 N N . SER A 1 104 ? 50.149 -9.913 -46.223 1.00 41.53 104 SER A N 1
ATOM 861 C CA . SER A 1 104 ? 51.223 -8.952 -45.956 1.00 41.53 104 SER A CA 1
ATOM 862 C C . SER A 1 104 ? 51.024 -8.276 -44.608 1.00 41.53 104 SER A C 1
ATOM 864 O O . SER A 1 104 ? 50.242 -7.343 -44.449 1.00 41.53 104 SER A O 1
ATOM 866 N N . THR A 1 105 ? 51.782 -8.753 -43.627 1.00 45.62 105 THR A N 1
ATOM 867 C CA . THR A 1 105 ? 52.204 -7.991 -42.452 1.00 45.62 105 THR A CA 1
ATOM 868 C C . THR A 1 105 ? 52.836 -6.669 -42.876 1.00 45.62 105 THR A C 1
ATOM 870 O O . THR A 1 105 ? 53.725 -6.668 -43.723 1.00 45.62 105 THR A O 1
ATOM 873 N N . ASN A 1 106 ? 52.469 -5.568 -42.222 1.00 40.34 106 ASN A N 1
ATOM 874 C CA . ASN A 1 106 ? 53.438 -4.518 -41.932 1.00 40.34 106 ASN A CA 1
ATOM 875 C C . ASN A 1 106 ? 53.038 -3.737 -40.679 1.00 40.34 106 ASN A C 1
ATOM 877 O O . ASN A 1 106 ? 52.025 -3.043 -40.637 1.00 40.34 106 ASN A O 1
ATOM 881 N N . ARG A 1 107 ? 53.875 -3.877 -39.649 1.00 42.06 107 ARG A N 1
ATOM 882 C CA . ARG A 1 107 ? 54.004 -2.910 -38.563 1.00 42.06 107 ARG A CA 1
ATOM 883 C C . ARG A 1 107 ? 54.806 -1.739 -39.121 1.00 42.06 107 ARG A C 1
ATOM 885 O O . ARG A 1 107 ? 55.821 -1.979 -39.764 1.00 42.06 107 ARG A O 1
ATOM 892 N N . ASN A 1 108 ? 54.421 -0.510 -38.807 1.00 37.34 108 ASN A N 1
ATOM 893 C CA . ASN A 1 108 ? 55.395 0.501 -38.415 1.00 37.34 108 ASN A CA 1
ATOM 894 C C . ASN A 1 108 ? 54.706 1.630 -37.658 1.00 37.34 108 ASN A C 1
ATOM 896 O O . ASN A 1 108 ? 53.758 2.250 -38.129 1.00 37.34 108 ASN A O 1
ATOM 900 N N . ALA A 1 109 ? 55.218 1.843 -36.453 1.00 41.00 109 ALA A N 1
ATOM 901 C CA . ALA A 1 109 ? 54.928 2.965 -35.593 1.00 41.00 109 ALA A CA 1
ATOM 902 C C . ALA A 1 109 ? 55.512 4.257 -36.177 1.00 41.00 109 ALA A C 1
ATOM 904 O O . ALA A 1 109 ? 56.613 4.243 -36.731 1.00 41.00 109 ALA A O 1
ATOM 905 N N . LYS A 1 110 ? 54.850 5.388 -35.923 1.00 38.09 110 LYS A N 1
ATOM 906 C CA . LYS A 1 110 ? 55.569 6.602 -35.534 1.00 38.09 110 LYS A CA 1
ATOM 907 C C . LYS A 1 110 ? 54.678 7.537 -34.720 1.00 38.09 110 LYS A C 1
ATOM 909 O O . LYS A 1 110 ? 53.638 7.985 -35.185 1.00 38.09 110 LYS A O 1
ATOM 914 N N . LEU A 1 111 ? 55.144 7.769 -33.493 1.00 41.31 111 LEU A N 1
ATOM 915 C CA . LEU A 1 111 ? 54.835 8.886 -32.608 1.00 41.31 111 LEU A CA 1
ATOM 916 C C . LEU A 1 111 ? 54.787 10.216 -33.372 1.00 41.31 111 LEU A C 1
ATOM 918 O O . LEU A 1 111 ? 55.671 10.473 -34.187 1.00 41.31 111 LEU A O 1
ATOM 922 N N . ASN A 1 112 ? 53.861 11.086 -32.970 1.00 38.81 112 ASN A N 1
ATOM 923 C CA . ASN A 1 112 ? 54.167 12.492 -32.735 1.00 38.81 112 ASN A CA 1
ATOM 924 C C . ASN A 1 112 ? 53.436 12.961 -31.471 1.00 38.81 112 ASN A C 1
ATOM 926 O O . ASN A 1 112 ? 52.228 12.789 -31.330 1.00 38.81 112 ASN A O 1
ATOM 930 N N . THR A 1 113 ? 54.241 13.512 -30.569 1.00 37.72 113 THR A N 1
ATOM 931 C CA . THR A 1 113 ? 53.915 14.163 -29.301 1.00 37.72 113 THR A CA 1
ATOM 932 C C . THR A 1 113 ? 53.843 15.673 -29.529 1.00 37.72 113 THR A C 1
ATOM 934 O O . THR A 1 113 ? 54.724 16.200 -30.205 1.00 37.72 113 THR A O 1
ATOM 937 N N . ALA A 1 114 ? 52.840 16.335 -28.952 1.00 37.16 114 ALA A N 1
ATOM 938 C CA . ALA A 1 114 ? 52.831 17.716 -28.436 1.00 37.16 114 ALA A CA 1
ATOM 939 C C . ALA A 1 114 ? 51.380 17.971 -27.965 1.00 37.16 114 ALA A C 1
ATOM 941 O O . ALA A 1 114 ? 50.492 18.056 -28.806 1.00 37.16 114 ALA A O 1
ATOM 942 N N . ASP A 1 115 ? 51.017 17.690 -26.714 1.00 35.72 115 ASP A N 1
ATOM 943 C CA . ASP A 1 115 ? 51.264 18.462 -25.482 1.00 35.72 115 ASP A CA 1
ATOM 944 C C . ASP A 1 115 ? 50.326 19.681 -25.345 1.00 35.72 115 ASP A C 1
ATOM 946 O O . ASP A 1 115 ? 50.108 20.414 -26.309 1.00 35.72 115 ASP A O 1
ATOM 950 N N . THR A 1 116 ? 49.833 19.835 -24.107 1.00 34.84 116 THR A N 1
ATOM 951 C CA . THR A 1 116 ? 49.304 21.044 -23.452 1.00 34.84 116 THR A CA 1
ATOM 952 C C . THR A 1 116 ? 47.775 21.135 -23.199 1.00 34.84 116 THR A C 1
ATOM 954 O O . THR A 1 116 ? 47.001 21.567 -24.048 1.00 34.84 116 THR A O 1
ATOM 957 N N . GLU A 1 117 ? 47.443 20.743 -21.949 1.00 41.50 117 GLU A N 1
ATOM 958 C CA . GLU A 1 117 ? 46.532 21.358 -20.939 1.00 41.50 117 GLU A CA 1
ATOM 959 C C . GLU A 1 117 ? 45.014 21.057 -20.992 1.00 41.50 117 GLU A C 1
ATOM 961 O O . GLU A 1 117 ? 44.348 21.304 -21.989 1.00 41.50 117 GLU A O 1
ATOM 966 N N . GLU A 1 118 ? 44.520 20.271 -20.011 1.00 38.50 118 GLU A N 1
ATOM 967 C CA . GLU A 1 118 ? 43.635 20.657 -18.865 1.00 38.50 118 GLU A CA 1
ATOM 968 C C . GLU A 1 118 ? 42.166 20.904 -19.303 1.00 38.50 118 GLU A C 1
ATOM 970 O O . GLU A 1 118 ? 41.917 21.587 -20.280 1.00 38.50 118 GLU A O 1
ATOM 975 N N . GLU A 1 119 ? 41.090 20.345 -18.738 1.00 40.50 119 GLU A N 1
ATOM 976 C CA . GLU A 1 119 ? 40.763 19.924 -17.374 1.00 40.50 119 GLU A CA 1
ATOM 977 C C . GLU A 1 119 ? 39.844 18.681 -17.373 1.00 40.50 119 GLU A C 1
ATOM 979 O O . GLU A 1 119 ? 39.046 18.438 -18.283 1.00 40.50 119 GLU A O 1
ATOM 984 N N . GLN A 1 120 ? 39.952 17.911 -16.293 1.00 37.28 120 GLN A N 1
ATOM 985 C CA . GLN A 1 120 ? 39.063 16.827 -15.888 1.00 37.28 120 GLN A CA 1
ATOM 986 C C . GLN A 1 120 ? 38.033 17.356 -14.877 1.00 37.28 120 GLN A C 1
ATOM 988 O O . GLN A 1 120 ? 38.368 18.209 -14.066 1.00 37.28 120 GLN A O 1
ATOM 993 N N . ASP A 1 121 ? 36.847 16.737 -14.876 1.00 33.66 121 ASP A N 1
ATOM 994 C CA . ASP A 1 121 ? 35.895 16.648 -13.755 1.00 33.66 121 ASP A CA 1
ATOM 995 C C . ASP A 1 121 ? 35.291 17.966 -13.224 1.00 33.66 121 ASP A C 1
ATOM 997 O O . ASP A 1 121 ? 35.929 18.796 -12.595 1.00 33.66 121 ASP A O 1
ATOM 1001 N N . THR A 1 122 ? 33.979 18.179 -13.287 1.00 36.53 122 THR A N 1
ATOM 1002 C CA . THR A 1 122 ? 33.043 17.449 -12.419 1.00 36.53 122 THR A CA 1
ATOM 1003 C C . THR A 1 122 ? 31.622 17.663 -12.939 1.00 36.53 122 THR A C 1
ATOM 1005 O O . THR A 1 122 ? 31.139 18.793 -13.024 1.00 36.53 122 THR A O 1
ATOM 1008 N N . GLN A 1 123 ? 30.944 16.570 -13.283 1.00 40.09 123 GLN A N 1
ATOM 1009 C CA . GLN A 1 123 ? 29.518 16.571 -13.591 1.00 40.09 123 GLN A CA 1
ATOM 1010 C C . GLN A 1 123 ? 28.688 16.766 -12.318 1.00 40.09 123 GLN A C 1
ATOM 1012 O O . GLN A 1 123 ? 29.004 16.235 -11.254 1.00 40.09 123 GLN A O 1
ATOM 1017 N N . GLU A 1 124 ? 27.606 17.526 -12.472 1.00 37.66 124 GLU A N 1
ATOM 1018 C CA . GLU A 1 124 ? 26.532 17.728 -11.506 1.00 37.66 124 GLU A CA 1
ATOM 1019 C C . GLU A 1 124 ? 26.133 16.431 -10.794 1.00 37.66 124 GLU A C 1
ATOM 1021 O O . GLU A 1 124 ? 25.551 15.520 -11.379 1.00 37.66 124 GLU A O 1
ATOM 1026 N N . SER A 1 125 ? 26.383 16.395 -9.489 1.00 37.81 125 SER A N 1
ATOM 1027 C CA . SER A 1 125 ? 25.755 15.4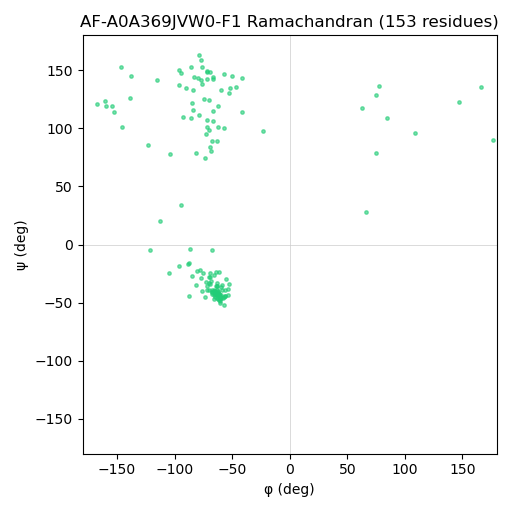55 -8.573 1.00 37.81 125 SER A CA 1
ATOM 1028 C C . SER A 1 125 ? 25.068 16.277 -7.489 1.00 37.81 125 SER A C 1
ATOM 1030 O O . SER A 1 125 ? 25.641 16.589 -6.446 1.00 37.81 125 SER A O 1
ATOM 1032 N N . THR A 1 126 ? 23.833 16.709 -7.756 1.00 40.31 126 THR A N 1
ATOM 1033 C CA . THR A 1 126 ? 22.950 17.285 -6.734 1.00 40.31 126 THR A CA 1
ATOM 1034 C C . THR A 1 126 ? 22.442 16.164 -5.832 1.00 40.31 126 THR A C 1
ATOM 1036 O O . THR A 1 126 ? 21.293 15.730 -5.919 1.00 40.31 126 THR A O 1
ATOM 1039 N N . LEU A 1 127 ? 23.327 15.675 -4.967 1.00 41.69 127 LEU A N 1
ATOM 1040 C CA . LEU A 1 127 ? 22.953 14.936 -3.773 1.00 41.69 127 LEU A CA 1
ATOM 1041 C C . LEU A 1 127 ? 22.639 15.959 -2.683 1.00 41.69 127 LEU A C 1
ATOM 1043 O O . LEU A 1 127 ? 23.498 16.723 -2.248 1.00 41.69 127 LEU A O 1
ATOM 1047 N N . ASN A 1 128 ? 21.377 15.972 -2.258 1.00 44.28 128 ASN A N 1
ATOM 1048 C CA . ASN A 1 128 ? 20.918 16.688 -1.078 1.00 44.28 128 ASN A CA 1
ATOM 1049 C C . ASN A 1 128 ? 21.597 16.090 0.163 1.00 44.28 128 ASN A C 1
ATOM 1051 O O . ASN A 1 128 ? 21.077 15.164 0.785 1.00 44.28 128 ASN A O 1
ATOM 1055 N N . ALA A 1 129 ? 22.768 16.615 0.514 1.00 40.53 129 ALA A N 1
ATOM 1056 C CA . ALA A 1 129 ? 23.364 16.421 1.823 1.00 40.53 129 ALA A CA 1
ATOM 1057 C C . ALA A 1 129 ? 22.552 17.241 2.836 1.00 40.53 129 ALA A C 1
ATOM 1059 O O . ALA A 1 129 ? 22.684 18.462 2.918 1.00 40.53 129 ALA A O 1
ATOM 1060 N N . VAL A 1 130 ? 21.674 16.575 3.591 1.00 41.38 130 VAL A N 1
ATOM 1061 C CA . VAL A 1 130 ? 21.085 17.163 4.798 1.00 41.38 130 VAL A CA 1
ATOM 1062 C C . VAL A 1 130 ? 22.097 16.993 5.933 1.00 41.38 130 VAL A C 1
ATOM 1064 O O . VAL A 1 130 ? 22.046 16.071 6.742 1.00 41.38 130 VAL A O 1
ATOM 1067 N N . GLU A 1 131 ? 23.103 17.862 5.937 1.00 40.44 131 GLU A N 1
ATOM 1068 C CA . GLU A 1 131 ? 24.017 17.999 7.065 1.00 40.44 131 GLU A CA 1
ATOM 1069 C C . GLU A 1 131 ? 23.249 18.684 8.200 1.00 40.44 131 GLU A C 1
ATOM 1071 O O . GLU A 1 131 ? 22.870 19.853 8.122 1.00 40.44 131 GLU A O 1
ATOM 1076 N N . THR A 1 132 ? 22.914 17.904 9.226 1.00 41.09 132 THR A N 1
ATOM 1077 C CA . THR A 1 132 ? 22.238 18.398 10.426 1.00 41.09 132 THR A CA 1
ATOM 1078 C C . THR A 1 132 ? 23.301 18.920 11.379 1.00 41.09 132 THR A C 1
ATOM 1080 O O . THR A 1 132 ? 24.028 18.131 11.978 1.00 41.09 132 THR A O 1
ATOM 1083 N N . GLN A 1 133 ? 23.367 20.241 11.540 1.00 38.88 133 GLN A N 1
ATOM 1084 C CA . GLN A 1 133 ? 24.069 20.875 12.650 1.00 38.88 133 GLN A CA 1
ATOM 1085 C C . GLN A 1 133 ? 23.063 21.614 13.540 1.00 38.88 133 GLN A C 1
ATOM 1087 O O . GLN A 1 133 ? 22.056 22.153 13.081 1.00 38.88 133 GLN A O 1
ATOM 1092 N N . GLU A 1 134 ? 23.316 21.530 14.839 1.00 47.50 134 GLU A N 1
ATOM 1093 C CA . GLU A 1 134 ? 22.431 21.871 15.945 1.00 47.50 134 GLU A CA 1
ATOM 1094 C C . GLU A 1 134 ? 21.840 23.293 15.871 1.00 47.50 134 GLU A C 1
ATOM 1096 O O . GLU A 1 134 ? 22.555 24.280 15.743 1.00 47.50 134 GLU A O 1
ATOM 1101 N N . GLY A 1 135 ? 20.516 23.393 16.040 1.00 53.06 135 GLY A N 1
ATOM 1102 C CA . GLY A 1 135 ? 19.835 24.627 16.444 1.00 53.06 135 GLY A CA 1
ATOM 1103 C C . GLY A 1 135 ? 19.694 25.723 15.380 1.00 53.06 135 GLY A C 1
ATOM 1104 O O . GLY A 1 135 ? 20.345 26.757 15.453 1.00 53.06 135 GLY A O 1
ATOM 1105 N N . GLY A 1 136 ? 18.739 25.595 14.456 1.00 45.31 136 GLY A N 1
ATOM 1106 C CA . GLY A 1 136 ? 18.356 26.720 13.596 1.00 45.31 136 GLY A CA 1
ATOM 1107 C C . GLY A 1 136 ? 17.517 26.295 12.402 1.00 45.31 136 GLY A C 1
ATOM 1108 O O . GLY A 1 136 ? 17.801 25.298 11.758 1.00 45.31 136 GLY A O 1
ATOM 1109 N N . ARG A 1 137 ? 16.444 27.039 12.125 1.00 53.38 137 ARG A N 1
ATOM 1110 C CA . ARG A 1 137 ? 15.467 26.771 11.055 1.00 53.38 137 ARG A CA 1
ATOM 1111 C C . ARG A 1 137 ? 16.148 26.521 9.695 1.00 53.38 137 ARG A C 1
ATOM 1113 O O . ARG A 1 137 ? 17.117 27.214 9.385 1.00 53.38 137 ARG A O 1
ATOM 1120 N N . PRO A 1 138 ? 15.605 25.624 8.850 1.00 46.09 138 PRO A N 1
ATOM 1121 C CA . PRO A 1 138 ? 16.160 25.365 7.528 1.00 46.09 138 PRO A CA 1
ATOM 1122 C C . PRO A 1 138 ? 16.106 26.638 6.674 1.00 46.09 138 PRO A C 1
ATOM 1124 O O . PRO A 1 138 ? 15.031 27.184 6.411 1.00 46.09 138 PRO A O 1
ATOM 1127 N N . TRP A 1 139 ? 17.271 27.117 6.236 1.00 52.75 139 TRP A N 1
ATOM 1128 C CA . TRP A 1 139 ? 17.363 28.159 5.218 1.00 52.75 139 TRP A CA 1
ATOM 1129 C C . TRP A 1 139 ? 16.982 27.550 3.870 1.00 52.75 139 TRP A C 1
ATOM 1131 O O . TRP A 1 139 ? 17.800 26.950 3.178 1.00 52.75 139 TRP A O 1
ATOM 1141 N N . ILE A 1 140 ? 15.713 27.697 3.497 1.00 65.94 140 ILE A N 1
ATOM 1142 C CA . ILE A 1 140 ? 15.252 27.374 2.148 1.00 65.94 140 ILE A CA 1
ATOM 1143 C C . ILE A 1 140 ? 15.916 28.373 1.198 1.00 65.94 140 ILE A C 1
ATOM 1145 O O . ILE A 1 140 ? 15.664 29.579 1.272 1.00 65.94 140 ILE A O 1
ATOM 1149 N N . ARG A 1 141 ? 16.780 27.881 0.306 1.00 62.41 141 ARG A N 1
ATOM 1150 C CA . ARG A 1 141 ? 17.375 28.691 -0.760 1.00 62.41 141 ARG A CA 1
ATOM 1151 C C . ARG A 1 141 ? 16.279 29.030 -1.768 1.00 62.41 141 ARG A C 1
ATOM 1153 O O . ARG A 1 141 ? 15.918 28.213 -2.606 1.00 62.41 141 ARG A O 1
ATOM 1160 N N . ILE A 1 142 ? 15.722 30.231 -1.642 1.00 64.69 142 ILE A N 1
ATOM 1161 C CA . ILE A 1 142 ? 14.688 30.740 -2.543 1.00 64.69 142 ILE A CA 1
ATOM 1162 C C . ILE A 1 142 ? 15.331 31.026 -3.915 1.00 64.69 142 ILE A C 1
ATOM 1164 O O . ILE A 1 142 ? 16.300 31.792 -3.965 1.00 64.69 142 ILE A O 1
ATOM 1168 N N . PRO A 1 143 ? 14.821 30.445 -5.018 1.00 68.25 143 PRO A N 1
ATOM 1169 C CA . PRO A 1 143 ? 15.272 30.770 -6.367 1.00 68.25 143 PRO A CA 1
ATOM 1170 C C . PRO A 1 143 ? 15.126 32.274 -6.653 1.00 68.25 143 PRO A C 1
ATOM 1172 O O . PRO A 1 143 ? 14.179 32.898 -6.167 1.00 68.25 143 PRO A O 1
ATOM 1175 N N . PRO A 1 144 ? 16.020 32.884 -7.451 1.00 68.38 144 PRO A N 1
ATOM 1176 C CA . PRO A 1 144 ? 15.960 34.318 -7.748 1.00 68.38 144 PRO A CA 1
ATOM 1177 C C . PRO A 1 144 ? 14.607 34.760 -8.336 1.00 68.38 144 PRO A C 1
ATOM 1179 O O . PRO A 1 144 ? 14.155 35.865 -8.048 1.00 68.38 144 PRO A O 1
ATOM 1182 N N . GLU A 1 145 ? 13.919 33.873 -9.057 1.00 66.69 145 GLU A N 1
ATOM 1183 C CA . GLU A 1 145 ? 12.589 34.101 -9.638 1.00 66.69 145 GLU A CA 1
ATOM 1184 C C . GLU A 1 145 ? 11.472 34.243 -8.579 1.00 66.69 145 GLU A C 1
ATOM 1186 O O . GLU A 1 145 ? 10.631 35.142 -8.648 1.00 66.69 145 GLU A O 1
ATOM 1191 N N . GLU A 1 146 ? 11.509 33.426 -7.523 1.00 65.19 146 GLU A N 1
ATOM 1192 C CA . GLU A 1 146 ? 10.555 33.465 -6.402 1.00 65.19 146 GLU A CA 1
ATOM 1193 C C . GLU A 1 146 ? 10.763 34.727 -5.532 1.00 65.19 146 GLU A C 1
ATOM 1195 O O . GLU A 1 146 ? 9.817 35.274 -4.957 1.00 65.19 146 GLU A O 1
ATOM 1200 N N . LYS A 1 147 ? 11.993 35.264 -5.488 1.00 68.31 147 LYS A N 1
ATOM 1201 C CA . LYS A 1 147 ? 12.314 36.525 -4.791 1.00 68.31 147 LYS A CA 1
ATOM 1202 C C . LYS A 1 147 ? 11.679 37.747 -5.467 1.00 68.31 147 LYS A C 1
ATOM 1204 O O . LYS A 1 147 ? 11.334 38.709 -4.778 1.00 68.31 147 LYS A O 1
ATOM 1209 N N . GLU A 1 148 ? 11.515 37.723 -6.788 1.00 67.69 148 GLU A N 1
ATOM 1210 C CA . GLU A 1 148 ? 10.961 38.845 -7.552 1.00 67.69 148 GLU A CA 1
ATOM 1211 C C . GLU A 1 148 ? 9.427 38.887 -7.524 1.00 67.69 148 GLU A C 1
ATOM 1213 O O . GLU A 1 148 ? 8.849 39.971 -7.403 1.00 67.69 148 GLU A O 1
ATOM 1218 N N . ARG A 1 149 ? 8.756 37.725 -7.500 1.00 68.62 149 ARG A N 1
ATOM 1219 C CA . ARG A 1 149 ? 7.297 37.645 -7.284 1.00 68.62 149 ARG A CA 1
ATOM 1220 C C . ARG A 1 149 ? 6.864 38.307 -5.977 1.00 68.62 149 ARG A C 1
ATOM 1222 O O . ARG A 1 149 ? 5.949 39.127 -5.970 1.00 68.62 149 ARG A O 1
ATOM 1229 N N . ARG A 1 150 ? 7.593 38.042 -4.888 1.00 68.19 150 ARG A N 1
ATOM 1230 C CA . ARG A 1 150 ? 7.297 38.611 -3.562 1.00 68.19 150 ARG A CA 1
ATOM 1231 C C . ARG A 1 150 ? 7.444 40.133 -3.491 1.00 68.19 150 ARG A C 1
ATOM 1233 O O . ARG A 1 150 ? 6.822 40.753 -2.637 1.00 68.19 150 ARG A O 1
ATOM 1240 N N . ARG A 1 151 ? 8.242 40.750 -4.373 1.00 68.06 151 ARG A N 1
ATOM 1241 C CA . ARG A 1 151 ? 8.350 42.218 -4.459 1.00 68.06 151 ARG A CA 1
ATOM 1242 C C . ARG A 1 151 ? 7.165 42.866 -5.173 1.00 68.06 151 ARG A C 1
ATOM 1244 O O . ARG A 1 151 ? 6.863 44.013 -4.870 1.00 68.06 151 ARG A O 1
ATOM 1251 N N . LYS A 1 152 ? 6.518 42.167 -6.110 1.00 65.19 152 LYS A N 1
ATOM 1252 C CA . LYS A 1 152 ? 5.393 42.710 -6.891 1.00 65.19 152 LYS A CA 1
ATOM 1253 C C . LYS A 1 152 ? 4.043 42.571 -6.187 1.00 65.19 152 LYS A C 1
ATOM 1255 O O . LYS A 1 152 ? 3.171 43.392 -6.423 1.00 65.19 152 LYS A O 1
ATOM 1260 N N . GLU A 1 153 ? 3.881 41.574 -5.320 1.00 60.81 153 GLU A N 1
ATOM 1261 C CA . GLU A 1 153 ? 2.629 41.332 -4.579 1.00 60.81 153 GLU A CA 1
ATOM 1262 C C . GLU A 1 153 ? 2.529 42.127 -3.258 1.00 60.81 153 GLU A C 1
ATOM 1264 O O . GLU A 1 153 ? 1.510 42.063 -2.577 1.00 60.81 153 GLU A O 1
ATOM 1269 N N . GLY A 1 154 ? 3.579 42.868 -2.884 1.00 58.41 154 GLY A N 1
ATOM 1270 C CA . GLY A 1 154 ? 3.668 43.603 -1.618 1.00 58.41 154 GLY A CA 1
ATOM 1271 C C . GLY A 1 154 ? 3.663 45.130 -1.732 1.00 58.41 154 GLY A C 1
ATOM 1272 O O . GLY A 1 154 ? 4.144 45.773 -0.799 1.00 58.41 154 GL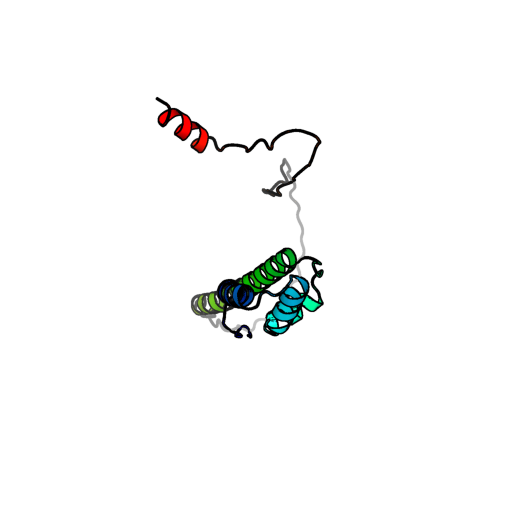Y A O 1
ATOM 1273 N N . SER A 1 155 ? 3.189 45.708 -2.844 1.00 46.97 155 SER A N 1
ATOM 1274 C CA . SER A 1 155 ? 3.074 47.166 -3.018 1.00 46.97 155 SER A CA 1
ATOM 1275 C C . SER A 1 155 ? 1.648 47.625 -3.266 1.00 46.97 155 SER A C 1
ATOM 1277 O O . SER A 1 155 ? 0.874 46.860 -3.878 1.00 46.97 155 SER A O 1
#

Solvent-accessible surface area (backbone atoms only — not comparable to full-atom values): 10519 Å² total; per-residue (Å²): 129,70,52,55,96,83,60,55,54,77,64,44,48,58,56,51,48,55,54,42,66,77,66,70,63,53,68,71,58,47,45,53,51,50,68,72,18,56,39,65,84,54,54,62,54,54,74,74,45,87,80,58,92,45,58,66,55,40,50,52,52,52,46,53,52,49,49,50,54,53,52,53,51,52,48,58,57,52,50,59,56,53,63,70,72,69,65,76,79,80,78,73,77,85,74,78,85,80,91,78,88,84,92,78,90,78,88,82,89,78,90,85,88,80,88,88,80,90,85,81,87,80,81,91,73,90,68,86,77,82,79,84,70,88,87,72,82,86,81,76,83,72,53,75,69,64,59,52,53,60,61,68,76,70,115

Foldseek 3Di:
DADDPPDFLVVVVVVLVVVCVVVVDDFVVSQVVVLVRYDPQQNVVVVVDDDDPGSVVNSVSSNVSRVVVVVVVVVVVVVVVVVVPPDPPPPPPPDDDDDDDDDDDDDDDDDDDDDDDDDDDDDDDPDPDPPDDDDDDDPDPDPPVNVVVVVVVPD

pLDDT: mean 70.48, std 22.61, range [33.66, 95.69]

=== Feature glossary ===
Feature key, reading from the visual/contextual features back to the raw sequence:

Rendered structure images. Six rendered views show the 3D structure from the faces of a cube — i.e. along ±x, ±y, ±z. Rendering representation is drawn randomly per protein from cartoon (secondary-structure ribbons), sticks (backbone bonds), or molecular surface; coloring is either N→C rainbow (blue at the N-terminus through red at the C-terminus) or one color per chain.

Contact-map, Ramachandran, and PAE plots. The contact map is a binary N×N matrix image: pixel (i, j) is dark where Cα_i and Cα_j are within 8 Å and |i−j|>4. Because the |i−j|>4 filter removes local helical contacts, off-diagonal stripes parallel to the main diagonal indicate parallel β-sheets; stripes perpendicular to it indicate antiparallel β-sheets. The Ramachandran plot scatters every residue's (φ, ψ) pair against the sterically allowed regions. The PAE heatmap renders the predicted-aligned-error matrix.

InterPro / GO / CATH / organism. Database cross-references. InterPro integrates a dozen domain/family signature databases into unified entries with residue-range hits. GO terms attach function/process/location labels with evidence codes. CATH codes position the fold in a four-level structural taxonomy. Organism is the NCBI-taxonomy species name.

Nearest PDB structures. The Foldseek neighbor list gives the closest experimentally determined structures in the PDB, ranked by structural alignment. TM-score near 1 means near-identical fold; near 0.3 means only rough topology match. This is how one finds what a novel AlphaFold prediction most resembles in the solved-structure universe.

Predicted aligned error. PAE(i, j) answers: if I align the predicted and true structures on residue i, how far off (in Å) do I expect residue j to be? A block-diagonal PAE matrix with low values on the blocks and high values off-diagonal is the signature of a multi-domain protein with confidently predicted domains but uncertain inter-domain orientation.

Solvent-accessible surface area. Accessible surface area quantifies burial. A residue with SASA near zero is packed into the hydrophobic core; one with SASA >100 Å² sits on the surface. Computed here via the Shrake–Rupley numerical algorithm with a 1.4 Å probe.

B-factor. B-factor (Debye–Waller factor) reflects atomic displacement in the crystal lattice. It is an experimental observable (units Å²), not a prediction; low values mean the atom is pinned down, high values mean it moves or is heterogeneous across the crystal.

pLDDT. For AlphaFold models, the B-factor field carries pLDDT — the model's own estimate of local accuracy on a 0–100 scale. Regions with pLDDT<50 should be treated as essentially unmodeled; they often correspond to intrinsically disordered segments.

Backbone torsions (φ/ψ). φ (phi) and ψ (psi) are the two rotatable backbone dihedrals per residue: φ is the C(i-1)–N–Cα–C torsion, ψ is the N–Cα–C–N(i+1) torsion, both in degrees on (−180°, 180°]. α-helical residues cluster near (−60°, −45°); β-strand residues near (−120°, +130°). A Ramachandran plot is simply a scatter of (φ, ψ) for every residue.

Radius of gyration, Cα contacts, bounding box. Radius of gyration (Rg) is the root-mean-square distance of Cα atoms from their centroid — a single number for overall size and compactness. A globular domain of N residues has Rg ≈ 2.2·N^0.38 Å; an extended or disordered chain has a much larger Rg. The Cα contact count is the number of residue pairs whose Cα atoms are within 8 Å and are more than four positions apart in sequence — a standard proxy for tertiary packing density. The bounding box is the smallest axis-aligned box enclosing all Cα atoms.

Secondary structure (3-state, P-SEA). Three-state secondary structure (P-SEA) collapses the eight DSSP classes into helix (a), strand (b), and coil (c). P-SEA assigns these from Cα geometry alone — distances and angles — without requiring backbone oxygens, so it works on any Cα trace.

Secondary structure (8-state, DSSP). DSSP 8-state secondary structure assigns each residue one of H (α-helix), G (3₁₀-helix), I (π-helix), E (extended β-strand), B (isolated β-bridge), T (hydrogen-bonded turn), S (bend), or '-' (coil). The assignment is computed from backbone hydrogen-bond geometry via the Kabsch–Sander algorithm.

Foldseek 3Di. A 3Di character summarizes, for each residue, the relative orientation of the Cα frame of its nearest spatial neighbor. Because it encodes fold topology rather than chemistry, 3Di alignments detect remote structural similarity that sequence alignment misses.

mmCIF coordinates. The mmCIF block holds the 3D Cartesian coordinates of each backbone atom (N, Cα, C, O) in ångströms. mmCIF is the PDB's canonical archive format — a tagged-loop text representation of the atomic model.

Sequence. Sequence gives the chain of amino acids in standard one-letter code (A=alanine, C=cysteine, …, Y=tyrosine), read N→C. It is the only feature that is directly encoded by the gene; all structural features are derived from the folded form of this sequence.